Protein AF-A0A926T071-F1 (afdb_monomer_lite)

pLDDT: mean 73.94, std 21.73, range [30.62, 96.06]

Foldseek 3Di:
DQDPVNVVVVVVVVVQVVLLVVLCVVCVVVQWHWDWDDDQQEIEIETEHQDFDDPVVSVVVSLVVVLVVVDVSHFKYKYFYYYPPDPHGPDIDMDTNPRPPPPPPPPPPPPPPDDDDDDDDDDDDDDDDDDDDDD

Sequence (135 aa):
MLTQENILEITKFAAIKAIALLINRSFEPLGIIAKTNLQGSCLHLLLESSQVPNQQATVNFIRKRMLQLEIGFIQSVKIYARQPGKDIAVWTQEFDIIIPISNNLLLSPCNILNKGEAEASCKLLPTNSTFNEVE

Secondary structure (DSSP, 8-state):
---HHHHHHHHHHHHHHHHHHHHHHHHGGGT-EEEEEEETTEEEEEEE-SSPPPHHHHHHHHHHHHHHHT-TT--EEEEEEE-TT-SS-SEEEEEE------S--------------------------------

Radius of gyration: 24.34 Å; chains: 1; bounding box: 52×52×62 Å

Structure (mmCIF, N/CA/C/O backbone):
data_AF-A0A926T071-F1
#
_entry.id   AF-A0A926T071-F1
#
loop_
_atom_site.group_PDB
_atom_site.id
_atom_site.type_symbol
_atom_site.label_atom_id
_atom_site.label_alt_id
_atom_site.label_comp_id
_atom_site.label_asym_id
_atom_site.label_entity_id
_atom_site.label_seq_id
_atom_site.pdbx_PDB_ins_code
_atom_site.Cartn_x
_atom_site.Cartn_y
_atom_site.Cartn_z
_atom_site.occupancy
_atom_site.B_iso_or_equiv
_atom_site.auth_seq_id
_atom_site.auth_comp_id
_atom_site.auth_asym_id
_atom_site.auth_atom_id
_atom_site.pdbx_PDB_model_num
ATOM 1 N N . MET A 1 1 ? 32.712 -2.743 -6.062 1.00 47.22 1 MET A N 1
ATOM 2 C CA . MET A 1 1 ? 32.162 -2.270 -7.350 1.00 47.22 1 MET A CA 1
ATOM 3 C C . MET A 1 1 ? 30.660 -2.523 -7.303 1.00 47.22 1 MET A C 1
ATOM 5 O O . MET A 1 1 ? 30.281 -3.650 -7.014 1.00 47.22 1 MET A O 1
ATOM 9 N N . LEU A 1 2 ? 29.816 -1.494 -7.434 1.00 55.69 2 LEU A N 1
ATOM 10 C CA . LEU A 1 2 ? 28.356 -1.667 -7.436 1.00 55.69 2 LEU A CA 1
ATOM 11 C C . LEU A 1 2 ? 27.950 -2.257 -8.793 1.00 55.69 2 LEU A C 1
ATOM 13 O O . LEU A 1 2 ? 28.248 -1.665 -9.826 1.00 55.69 2 LEU A O 1
ATOM 17 N N . THR A 1 3 ? 27.339 -3.438 -8.795 1.00 69.75 3 THR A N 1
ATOM 18 C CA . THR A 1 3 ? 26.819 -4.076 -10.010 1.00 69.75 3 THR A CA 1
ATOM 19 C C . THR A 1 3 ? 25.503 -3.418 -10.431 1.00 69.75 3 THR A C 1
ATOM 21 O O . THR A 1 3 ? 24.807 -2.817 -9.612 1.00 69.75 3 THR A O 1
ATOM 24 N N . GLN A 1 4 ? 25.135 -3.532 -11.707 1.00 65.69 4 GLN A N 1
ATOM 25 C CA . GLN A 1 4 ? 23.900 -2.942 -12.235 1.00 65.69 4 GLN A CA 1
ATOM 26 C C . GLN A 1 4 ? 22.631 -3.489 -11.557 1.00 65.69 4 GLN A C 1
ATOM 28 O O . GLN A 1 4 ? 21.674 -2.746 -11.352 1.00 65.69 4 GLN A O 1
ATOM 33 N N . GLU A 1 5 ? 22.650 -4.752 -11.128 1.00 65.38 5 GLU A N 1
ATOM 34 C CA . GLU A 1 5 ? 21.577 -5.353 -10.326 1.00 65.38 5 GLU A CA 1
ATOM 35 C C . GLU A 1 5 ? 21.419 -4.662 -8.967 1.00 65.38 5 GLU A C 1
ATOM 37 O O . GLU A 1 5 ? 20.301 -4.383 -8.539 1.00 65.38 5 GLU A O 1
ATOM 42 N N . ASN A 1 6 ? 22.531 -4.296 -8.322 1.00 70.31 6 ASN A N 1
ATOM 43 C CA . ASN A 1 6 ? 22.498 -3.578 -7.051 1.00 70.31 6 ASN A CA 1
ATOM 44 C C . ASN A 1 6 ? 21.898 -2.171 -7.225 1.00 70.31 6 ASN A C 1
ATOM 46 O O . ASN A 1 6 ? 21.097 -1.723 -6.410 1.00 70.31 6 ASN A O 1
ATOM 50 N N . ILE A 1 7 ? 22.216 -1.493 -8.333 1.00 70.81 7 ILE A N 1
ATOM 51 C CA . ILE A 1 7 ? 21.636 -0.182 -8.663 1.00 70.81 7 ILE A CA 1
ATOM 52 C C . ILE A 1 7 ? 20.120 -0.296 -8.880 1.00 70.81 7 ILE A C 1
ATOM 54 O O . ILE A 1 7 ? 19.368 0.510 -8.335 1.00 70.81 7 ILE A O 1
ATOM 58 N N . LEU A 1 8 ? 19.659 -1.310 -9.620 1.00 71.75 8 LEU A N 1
ATOM 59 C CA . LEU A 1 8 ? 18.236 -1.518 -9.894 1.00 71.75 8 LEU A CA 1
ATOM 60 C C . LEU A 1 8 ? 17.424 -1.746 -8.610 1.00 71.75 8 LEU A C 1
ATOM 62 O O . LEU A 1 8 ? 16.361 -1.146 -8.434 1.00 71.75 8 LEU A O 1
ATOM 66 N N . GLU A 1 9 ? 17.926 -2.583 -7.705 1.00 72.06 9 GLU A N 1
ATOM 67 C CA . GLU A 1 9 ? 17.272 -2.857 -6.422 1.00 72.06 9 GLU A CA 1
ATOM 68 C C . GLU A 1 9 ? 17.220 -1.606 -5.527 1.00 72.06 9 GLU A C 1
ATOM 70 O O . GLU A 1 9 ? 16.180 -1.306 -4.932 1.00 72.06 9 GLU A O 1
ATOM 75 N N . ILE A 1 10 ? 18.286 -0.796 -5.515 1.00 74.38 10 ILE A N 1
ATOM 76 C CA . ILE A 1 10 ? 18.306 0.499 -4.816 1.00 74.38 10 ILE A CA 1
ATOM 77 C C . ILE A 1 10 ? 17.250 1.454 -5.396 1.00 74.38 10 ILE A C 1
ATOM 79 O O . ILE A 1 10 ? 16.526 2.104 -4.635 1.00 74.38 10 ILE A O 1
ATOM 83 N N . THR A 1 11 ? 17.109 1.527 -6.724 1.00 77.06 11 THR A N 1
ATOM 84 C CA . THR A 1 11 ? 16.119 2.393 -7.384 1.00 77.06 11 THR A CA 1
ATOM 85 C C . THR A 1 11 ? 14.684 1.964 -7.078 1.00 77.06 11 THR A C 1
ATOM 87 O O . THR A 1 11 ? 13.859 2.816 -6.736 1.00 77.06 11 THR A O 1
ATOM 90 N N . LYS A 1 12 ? 14.375 0.660 -7.130 1.00 81.25 12 LYS A N 1
ATOM 91 C CA . LYS A 1 12 ? 13.045 0.144 -6.757 1.00 81.25 12 LYS A CA 1
ATOM 92 C C . LYS A 1 12 ? 12.705 0.499 -5.313 1.00 81.25 12 LYS A C 1
ATOM 94 O O . LYS A 1 12 ? 11.621 1.006 -5.036 1.00 81.25 12 LYS A O 1
ATOM 99 N N . PHE A 1 13 ? 13.645 0.297 -4.394 1.00 79.12 13 PHE A N 1
ATOM 100 C CA . PHE A 1 13 ? 13.451 0.618 -2.984 1.00 79.12 13 PHE A CA 1
ATOM 101 C C . PHE A 1 13 ? 13.239 2.117 -2.736 1.00 79.12 13 PHE A C 1
ATOM 103 O O . PHE A 1 13 ? 12.349 2.504 -1.974 1.00 79.12 13 PHE A O 1
ATOM 110 N N . ALA A 1 14 ? 14.014 2.970 -3.411 1.00 81.44 14 ALA A N 1
ATOM 111 C CA . ALA A 1 14 ? 13.838 4.417 -3.355 1.00 81.44 14 ALA A CA 1
ATOM 112 C C . ALA A 1 14 ? 12.448 4.840 -3.861 1.00 81.44 14 ALA A C 1
ATOM 114 O O . ALA A 1 14 ? 11.772 5.635 -3.205 1.00 81.44 14 ALA A O 1
ATOM 115 N N . ALA A 1 15 ? 11.983 4.253 -4.966 1.00 83.69 15 ALA A N 1
ATOM 116 C CA . ALA A 1 15 ? 10.646 4.496 -5.497 1.00 83.69 15 ALA A CA 1
ATOM 117 C C . ALA A 1 15 ? 9.544 4.046 -4.519 1.00 83.69 15 ALA A C 1
ATOM 119 O O . ALA A 1 15 ? 8.634 4.821 -4.235 1.00 83.69 15 ALA A O 1
ATOM 120 N N . ILE A 1 16 ? 9.647 2.854 -3.916 1.00 85.62 16 ILE A N 1
ATOM 121 C CA . ILE A 1 16 ? 8.675 2.366 -2.915 1.00 85.62 16 ILE A CA 1
ATOM 122 C C . ILE A 1 16 ? 8.585 3.320 -1.716 1.00 85.62 16 ILE A C 1
ATOM 124 O O . ILE A 1 16 ? 7.484 3.633 -1.254 1.00 85.62 16 ILE A O 1
ATOM 128 N N . LYS A 1 17 ? 9.729 3.816 -1.226 1.00 86.12 17 LYS A N 1
ATOM 129 C CA . LYS A 1 17 ? 9.773 4.818 -0.151 1.00 86.12 17 LYS A CA 1
ATOM 130 C C . LYS A 1 17 ? 9.097 6.125 -0.557 1.00 86.12 17 LYS A C 1
ATOM 132 O O . LYS A 1 17 ? 8.331 6.676 0.230 1.00 86.12 17 LYS A O 1
ATOM 137 N N . ALA A 1 18 ? 9.344 6.605 -1.773 1.00 87.31 18 ALA A N 1
ATOM 138 C CA . ALA A 1 18 ? 8.716 7.820 -2.284 1.00 87.31 18 ALA A CA 1
ATOM 139 C C . ALA A 1 18 ? 7.187 7.676 -2.384 1.00 87.31 18 ALA A C 1
ATOM 141 O O . ALA A 1 18 ? 6.460 8.567 -1.943 1.00 87.31 18 ALA A O 1
ATOM 142 N N . ILE A 1 19 ? 6.690 6.532 -2.872 1.00 86.75 19 ILE A N 1
ATOM 143 C CA . ILE A 1 19 ? 5.253 6.216 -2.896 1.00 86.75 19 ILE A CA 1
ATOM 144 C C . ILE A 1 19 ? 4.681 6.240 -1.476 1.00 86.75 19 ILE A C 1
ATOM 146 O O . ILE A 1 19 ? 3.653 6.872 -1.240 1.00 86.75 19 ILE A O 1
ATOM 150 N N . ALA A 1 20 ? 5.357 5.596 -0.519 1.00 86.81 20 ALA A N 1
ATOM 151 C CA . ALA A 1 20 ? 4.929 5.566 0.879 1.00 86.81 20 ALA A CA 1
ATOM 152 C C . ALA A 1 20 ? 4.778 6.978 1.452 1.0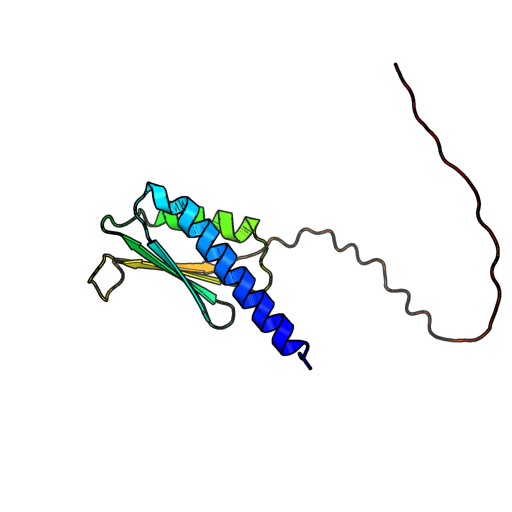0 86.81 20 ALA A C 1
ATOM 154 O O . ALA A 1 20 ? 3.773 7.287 2.088 1.00 86.81 20 ALA A O 1
ATOM 155 N N . LEU A 1 21 ? 5.763 7.843 1.208 1.00 87.88 21 LEU A N 1
ATOM 156 C CA . LEU A 1 21 ? 5.751 9.232 1.659 1.00 87.88 21 LEU A CA 1
ATOM 157 C C . LEU A 1 21 ? 4.611 10.026 1.014 1.00 87.88 21 LEU A C 1
ATOM 159 O O . LEU A 1 21 ? 3.906 10.757 1.707 1.00 87.88 21 LEU A O 1
ATOM 163 N N . LEU A 1 22 ? 4.390 9.860 -0.292 1.00 88.38 22 LEU A N 1
ATOM 164 C CA . LEU A 1 22 ? 3.322 10.550 -1.018 1.00 88.38 22 LEU A CA 1
ATOM 165 C C . LEU A 1 22 ? 1.928 10.136 -0.526 1.00 88.38 22 LEU A C 1
ATOM 167 O O . LEU A 1 22 ? 1.040 10.979 -0.351 1.00 88.38 22 LEU A O 1
ATOM 171 N N . ILE A 1 23 ? 1.745 8.834 -0.308 1.00 87.56 23 ILE A N 1
ATOM 172 C CA . ILE A 1 23 ? 0.510 8.262 0.219 1.00 87.56 23 ILE A CA 1
ATOM 173 C C . ILE A 1 23 ? 0.281 8.768 1.645 1.00 87.56 23 ILE A C 1
ATOM 175 O O . ILE A 1 23 ? -0.775 9.337 1.911 1.00 87.56 23 ILE A O 1
ATOM 179 N N . ASN A 1 24 ? 1.279 8.656 2.528 1.00 89.25 24 ASN A N 1
ATOM 180 C CA . ASN A 1 24 ? 1.188 9.150 3.903 1.00 89.25 24 ASN A CA 1
ATOM 181 C C . ASN A 1 24 ? 0.858 10.639 3.953 1.00 89.25 24 ASN A C 1
ATOM 183 O O . ASN A 1 24 ? -0.064 11.020 4.656 1.00 89.25 24 ASN A O 1
ATOM 187 N N . ARG A 1 25 ? 1.506 11.481 3.142 1.00 89.06 25 ARG A N 1
ATOM 188 C CA . ARG A 1 25 ? 1.201 12.920 3.083 1.00 89.06 25 ARG A CA 1
ATOM 189 C C . ARG A 1 25 ? -0.259 13.213 2.727 1.00 89.06 25 ARG A C 1
ATOM 191 O O . ARG A 1 25 ? -0.803 14.227 3.144 1.00 89.06 25 ARG A O 1
ATOM 198 N N . SER A 1 26 ? -0.891 12.344 1.944 1.00 85.88 26 SER A N 1
ATOM 199 C CA . SER A 1 26 ? -2.297 12.502 1.559 1.00 85.88 26 SER A CA 1
ATOM 200 C C . SER A 1 26 ? -3.272 12.017 2.638 1.00 85.88 26 SER A C 1
ATOM 202 O O . SER A 1 26 ? -4.434 12.408 2.636 1.00 85.88 26 SER A O 1
ATOM 204 N N . PHE A 1 27 ? -2.797 11.159 3.537 1.00 87.19 27 PHE A N 1
ATOM 205 C CA . PHE A 1 27 ? -3.573 10.475 4.569 1.00 87.19 27 PHE A CA 1
ATOM 206 C C . PHE A 1 27 ? -3.302 10.992 5.992 1.00 87.19 27 PHE A C 1
ATOM 208 O O . PHE A 1 27 ? -4.086 10.721 6.899 1.00 87.19 27 PHE A O 1
ATOM 215 N N . GLU A 1 28 ? -2.255 11.795 6.168 1.00 87.62 28 GLU A N 1
ATOM 216 C CA . GLU A 1 28 ? -1.893 12.504 7.397 1.00 87.62 28 GLU A CA 1
ATOM 217 C C . GLU A 1 28 ? -3.052 13.329 7.989 1.00 87.62 28 GLU A C 1
ATOM 219 O O . GLU A 1 28 ? -3.385 13.082 9.149 1.00 87.62 28 GLU A O 1
ATOM 224 N N . PRO A 1 29 ? -3.796 14.161 7.221 1.00 86.19 29 PRO A N 1
ATOM 225 C CA . PRO A 1 29 ? -4.936 14.901 7.778 1.00 86.19 29 PRO A CA 1
ATOM 226 C C . PRO A 1 29 ? -6.101 14.001 8.218 1.00 86.19 29 PRO A C 1
ATOM 228 O O . PRO A 1 29 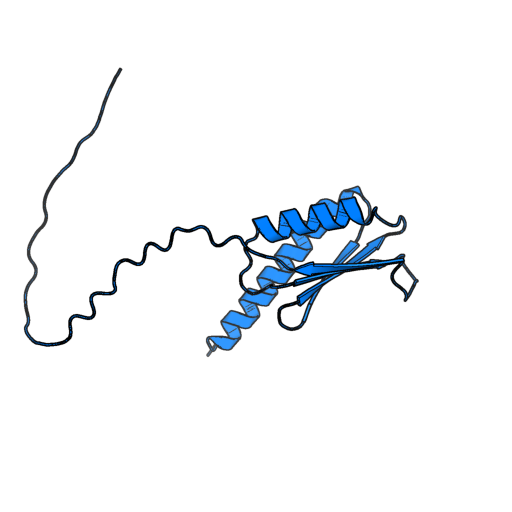? -7.003 14.454 8.917 1.00 86.19 29 PRO A O 1
ATOM 231 N N . LEU A 1 30 ? -6.107 12.733 7.798 1.00 84.19 30 LEU A N 1
ATOM 232 C CA . LEU A 1 30 ? -7.122 11.742 8.152 1.00 84.19 30 LEU A CA 1
ATOM 233 C C . LEU A 1 30 ? -6.670 10.834 9.308 1.00 84.19 30 LEU A C 1
ATOM 235 O O . LEU A 1 30 ? -7.412 9.932 9.691 1.00 84.19 30 LEU A O 1
ATOM 239 N N . GLY A 1 31 ? -5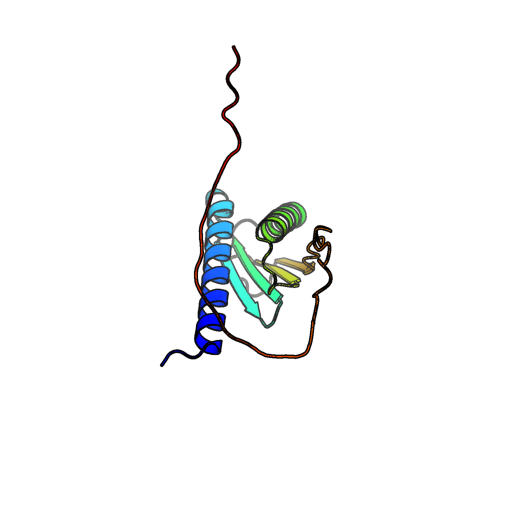.462 11.030 9.851 1.00 87.94 31 GLY A N 1
ATOM 240 C CA . GLY A 1 31 ? -4.913 10.177 10.907 1.00 87.94 31 GLY A CA 1
ATOM 241 C C . GLY A 1 31 ? -4.732 8.720 10.464 1.00 87.94 31 GLY A C 1
ATOM 242 O O . GLY A 1 31 ? -4.919 7.795 11.258 1.00 87.94 31 GLY A O 1
ATOM 243 N N . ILE A 1 32 ? -4.436 8.496 9.180 1.00 90.19 32 ILE A N 1
ATOM 244 C CA . ILE A 1 32 ? -4.190 7.165 8.616 1.00 90.19 32 ILE A CA 1
ATOM 245 C C . ILE A 1 32 ? -2.685 7.000 8.387 1.00 90.19 32 ILE A C 1
ATOM 247 O O . ILE A 1 32 ? -2.057 7.805 7.701 1.00 90.19 32 ILE A O 1
ATOM 251 N N . ILE A 1 33 ? -2.117 5.918 8.918 1.00 90.31 33 ILE A N 1
ATOM 252 C CA . ILE A 1 33 ? -0.722 5.525 8.709 1.00 90.31 33 ILE A CA 1
ATOM 253 C C . ILE A 1 33 ? -0.673 4.496 7.581 1.00 90.31 33 ILE A C 1
ATOM 255 O O . ILE A 1 33 ? -1.259 3.421 7.683 1.00 90.31 33 ILE A O 1
ATOM 259 N N . ALA A 1 34 ? 0.058 4.798 6.514 1.00 90.94 34 ALA A N 1
ATOM 260 C CA . ALA A 1 34 ? 0.250 3.907 5.381 1.00 90.94 34 ALA A CA 1
ATOM 261 C C . ALA A 1 34 ? 1.647 3.269 5.401 1.00 90.94 34 ALA A C 1
ATOM 263 O O . ALA A 1 34 ? 2.671 3.955 5.440 1.00 90.94 34 ALA A O 1
ATOM 264 N N . LYS A 1 35 ? 1.700 1.939 5.320 1.00 90.88 35 LYS A N 1
ATOM 265 C CA . LYS A 1 35 ? 2.933 1.151 5.189 1.00 90.88 35 LYS A CA 1
ATOM 266 C C . LYS A 1 35 ? 2.928 0.451 3.834 1.00 90.88 35 LYS A C 1
ATOM 268 O O . LYS A 1 35 ? 1.942 -0.193 3.487 1.00 90.88 35 LYS A O 1
ATOM 273 N N . THR A 1 36 ? 4.013 0.573 3.075 1.00 90.75 36 THR A N 1
ATOM 274 C CA . THR A 1 36 ? 4.167 -0.070 1.762 1.00 90.75 36 THR A CA 1
ATOM 275 C C . THR A 1 36 ? 5.187 -1.199 1.817 1.00 90.75 36 THR A C 1
ATOM 277 O O . THR A 1 36 ? 6.187 -1.120 2.529 1.00 90.75 36 THR A O 1
ATOM 280 N N . ASN A 1 37 ? 4.951 -2.244 1.032 1.00 90.50 37 ASN A N 1
ATOM 281 C CA . ASN A 1 37 ? 5.912 -3.303 0.757 1.00 90.50 37 ASN A CA 1
ATOM 282 C C . ASN A 1 37 ? 5.744 -3.771 -0.693 1.00 90.50 37 ASN A C 1
ATOM 284 O O . ASN A 1 37 ? 4.622 -3.803 -1.185 1.00 90.50 37 ASN A O 1
ATOM 288 N N . LEU A 1 38 ? 6.824 -4.146 -1.375 1.00 88.31 38 LEU A N 1
ATOM 289 C CA . LEU A 1 38 ? 6.752 -4.712 -2.723 1.00 88.31 38 LEU A CA 1
ATOM 290 C C . LEU A 1 38 ? 7.088 -6.201 -2.658 1.00 88.31 38 LEU A C 1
ATOM 292 O O . LEU A 1 38 ? 8.152 -6.575 -2.171 1.00 88.31 38 LEU A O 1
ATOM 296 N N . GLN A 1 39 ? 6.185 -7.041 -3.155 1.00 89.56 39 GLN A N 1
ATOM 297 C CA . GLN A 1 39 ? 6.396 -8.481 -3.289 1.00 89.56 39 GLN A CA 1
ATOM 298 C C . GLN A 1 39 ? 6.287 -8.849 -4.769 1.00 89.56 39 GLN A C 1
ATOM 300 O O . GLN A 1 39 ? 5.204 -8.810 -5.351 1.00 89.56 39 GLN A O 1
ATOM 305 N N . GLY A 1 40 ? 7.424 -9.154 -5.401 1.00 87.19 40 GLY A N 1
ATOM 306 C CA . GLY A 1 40 ? 7.487 -9.327 -6.853 1.00 87.19 40 GLY A CA 1
ATOM 307 C C . GLY A 1 40 ? 7.092 -8.035 -7.575 1.00 87.19 40 GLY A C 1
ATOM 308 O O . GLY A 1 40 ? 7.770 -7.019 -7.437 1.00 87.19 40 GLY A O 1
ATOM 309 N N . SER A 1 41 ? 5.984 -8.073 -8.316 1.00 87.12 41 SER A N 1
ATOM 310 C CA . SER A 1 41 ? 5.379 -6.923 -9.005 1.00 87.12 41 SER A CA 1
ATOM 311 C C . SER A 1 41 ? 4.110 -6.386 -8.318 1.00 87.12 41 SER A C 1
ATOM 313 O O . SER A 1 41 ? 3.456 -5.493 -8.860 1.00 87.12 41 SER A O 1
ATOM 315 N N . CYS A 1 42 ? 3.762 -6.898 -7.130 1.00 90.81 42 CYS A N 1
ATOM 316 C CA . CYS A 1 42 ? 2.591 -6.482 -6.358 1.00 90.81 42 CYS A CA 1
ATOM 317 C C . CYS A 1 42 ? 2.988 -5.520 -5.231 1.00 90.81 42 CYS A C 1
ATOM 319 O O . CYS A 1 42 ? 3.791 -5.860 -4.353 1.00 90.81 42 CYS A O 1
ATOM 321 N N . LEU A 1 43 ? 2.406 -4.318 -5.220 1.00 92.12 43 LEU A N 1
ATOM 322 C CA . LEU A 1 43 ? 2.564 -3.356 -4.130 1.00 92.12 43 LEU A CA 1
ATOM 323 C C . LEU A 1 43 ? 1.521 -3.617 -3.039 1.00 92.12 43 LEU A C 1
ATOM 325 O O . LEU A 1 43 ? 0.327 -3.394 -3.223 1.00 92.12 43 LEU A O 1
ATOM 329 N N . HIS A 1 44 ? 1.984 -4.027 -1.867 1.00 94.06 44 HIS A N 1
ATOM 330 C CA . HIS A 1 44 ? 1.174 -4.210 -0.672 1.00 94.06 44 HIS A CA 1
ATOM 331 C C . HIS A 1 44 ? 1.123 -2.902 0.116 1.00 94.06 44 HIS A C 1
ATOM 333 O O . HIS A 1 44 ? 2.159 -2.353 0.490 1.00 94.06 44 HIS A O 1
ATOM 339 N N . LEU A 1 45 ? -0.083 -2.419 0.399 1.00 92.75 45 LEU A N 1
ATOM 340 C CA . LEU A 1 45 ? -0.337 -1.194 1.140 1.00 92.75 45 LEU A CA 1
ATOM 341 C C . LEU A 1 45 ? -1.198 -1.492 2.367 1.00 92.75 45 LEU A C 1
ATOM 343 O O . LEU A 1 45 ? -2.379 -1.796 2.242 1.00 92.75 45 LEU A O 1
ATOM 347 N N . LEU A 1 46 ? -0.621 -1.375 3.557 1.00 93.06 46 LEU A N 1
ATOM 348 C CA . LEU A 1 46 ? -1.348 -1.463 4.817 1.00 93.06 46 LEU A CA 1
ATOM 349 C C . LEU A 1 46 ? -1.722 -0.058 5.287 1.00 93.06 46 LEU A C 1
ATOM 351 O O . LEU A 1 46 ? -0.845 0.758 5.555 1.00 93.06 46 LEU A O 1
ATOM 355 N N . LEU A 1 47 ? -3.018 0.200 5.406 1.00 92.62 47 LEU A N 1
ATOM 356 C CA . LEU A 1 47 ? -3.600 1.407 5.971 1.00 92.62 47 LEU A CA 1
ATOM 357 C C . LEU A 1 47 ? -4.047 1.106 7.397 1.00 92.62 47 LEU A C 1
ATOM 359 O O . LEU A 1 47 ? -4.986 0.343 7.615 1.00 92.62 47 LEU A O 1
ATOM 363 N N . GLU A 1 48 ? -3.365 1.701 8.362 1.00 92.06 48 GLU A N 1
ATOM 364 C CA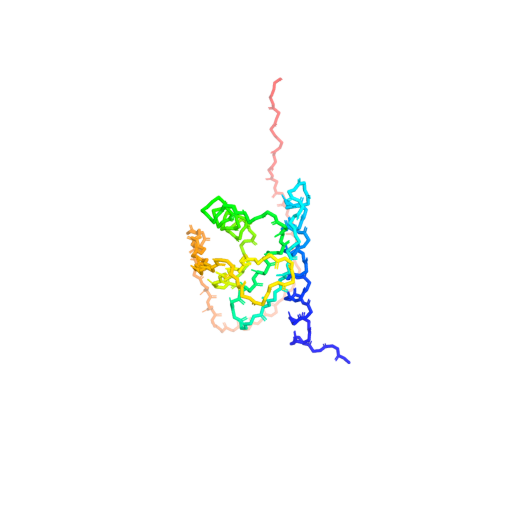 . GLU A 1 48 ? -3.659 1.564 9.780 1.00 92.06 48 GLU A CA 1
ATOM 365 C C . GLU A 1 48 ? -4.279 2.860 10.302 1.00 92.06 48 GLU A C 1
ATOM 367 O O . GLU A 1 48 ? -3.662 3.922 10.232 1.00 92.06 48 GLU A O 1
ATOM 372 N N . SER A 1 49 ? -5.516 2.792 10.792 1.00 91.12 49 SER A N 1
ATOM 373 C CA . SER A 1 49 ? -6.209 3.959 11.345 1.00 91.12 49 SER A CA 1
ATOM 374 C C . SER A 1 49 ? -7.288 3.568 12.341 1.00 91.12 49 SER A C 1
ATOM 376 O O . SER A 1 49 ? -7.931 2.527 12.202 1.00 91.12 49 SER A O 1
ATOM 378 N N . SER A 1 50 ? -7.499 4.416 13.347 1.00 88.31 50 SER A N 1
ATOM 379 C CA . SER A 1 50 ? -8.573 4.252 14.331 1.00 88.31 50 SER A CA 1
ATOM 380 C C . SER A 1 50 ? -9.948 4.255 13.659 1.00 88.31 50 SER A C 1
ATOM 382 O O . SER A 1 50 ? -10.803 3.425 13.980 1.00 88.31 50 SER A O 1
ATOM 384 N N . GLN A 1 51 ? -10.143 5.148 12.684 1.00 88.75 51 GLN A N 1
ATOM 385 C CA . GLN A 1 51 ? -11.349 5.199 11.869 1.00 88.75 51 GLN A CA 1
ATOM 386 C C . GLN A 1 51 ? -11.111 4.459 10.556 1.00 88.75 51 GLN A C 1
ATOM 388 O O . GLN A 1 51 ? -10.219 4.801 9.783 1.00 88.75 51 GLN A O 1
ATOM 393 N N . VAL A 1 52 ? -11.934 3.444 10.289 1.00 85.62 52 VAL A N 1
ATOM 394 C CA . VAL A 1 52 ? -11.821 2.662 9.056 1.00 85.62 52 VAL A CA 1
ATOM 395 C C . VAL A 1 52 ? -12.149 3.565 7.862 1.00 85.62 52 VAL A C 1
ATOM 397 O O . VAL A 1 52 ? -13.262 4.095 7.793 1.00 85.62 52 VAL A O 1
ATOM 400 N N . PRO A 1 53 ? -11.217 3.749 6.911 1.00 85.38 53 PRO A N 1
ATOM 401 C CA . PRO A 1 53 ? -11.471 4.582 5.750 1.00 85.38 53 PRO A CA 1
ATOM 402 C C . PRO A 1 53 ? -12.477 3.916 4.802 1.00 85.38 53 PRO A C 1
ATOM 404 O O . PRO A 1 53 ? -12.548 2.686 4.703 1.00 85.38 53 PRO A O 1
ATOM 407 N N . ASN A 1 54 ? -13.250 4.733 4.080 1.00 91.44 54 ASN A N 1
ATOM 408 C CA . ASN A 1 54 ? -14.195 4.241 3.080 1.00 91.44 54 ASN A CA 1
ATOM 409 C C . ASN A 1 54 ? -13.441 3.519 1.951 1.00 91.44 54 ASN A C 1
ATOM 411 O O . ASN A 1 54 ? -12.659 4.137 1.229 1.00 91.44 54 ASN A O 1
ATOM 415 N N . GLN A 1 55 ? -13.722 2.226 1.778 1.00 92.69 55 GLN A N 1
ATOM 416 C CA . GLN A 1 55 ? -13.025 1.365 0.821 1.00 92.69 55 GLN A CA 1
ATOM 417 C C . GLN A 1 55 ? -13.014 1.949 -0.594 1.00 92.69 55 GLN A C 1
ATOM 419 O O . GLN A 1 55 ? -11.955 2.072 -1.203 1.00 92.69 55 GLN A O 1
ATOM 424 N N . GLN A 1 56 ? -14.172 2.350 -1.118 1.00 92.69 56 GLN A N 1
ATOM 425 C CA . GLN A 1 56 ? -14.281 2.799 -2.504 1.00 92.69 56 GLN A CA 1
ATOM 426 C C . GLN A 1 56 ? -13.530 4.116 -2.742 1.00 92.69 56 GLN A C 1
ATOM 428 O O . GLN A 1 56 ? -12.789 4.235 -3.720 1.00 92.69 56 GLN A O 1
ATOM 433 N N . ALA A 1 57 ? -13.673 5.088 -1.837 1.00 90.81 57 ALA A N 1
ATOM 434 C CA . ALA A 1 57 ? -12.980 6.370 -1.930 1.00 90.81 57 ALA A CA 1
ATOM 435 C C . ALA A 1 57 ? -11.455 6.192 -1.860 1.00 90.81 57 ALA A C 1
ATOM 437 O O . ALA A 1 57 ? -10.724 6.736 -2.691 1.00 90.81 57 ALA A O 1
ATOM 438 N N . THR A 1 58 ? -10.979 5.374 -0.921 1.00 91.12 58 THR A N 1
ATOM 439 C CA . THR A 1 58 ? -9.556 5.089 -0.720 1.00 91.12 58 THR A CA 1
ATOM 440 C C . THR A 1 58 ? -8.944 4.341 -1.900 1.00 91.12 58 THR A C 1
ATOM 442 O O . THR A 1 58 ? -7.892 4.742 -2.399 1.00 91.12 58 THR A O 1
ATOM 445 N N . VAL A 1 59 ? -9.612 3.299 -2.397 1.00 92.75 59 VAL A N 1
ATOM 446 C CA . VAL A 1 59 ? -9.154 2.524 -3.560 1.00 92.75 59 VAL A CA 1
ATOM 447 C C . VAL A 1 59 ? -9.078 3.411 -4.800 1.00 92.75 59 VAL A C 1
ATOM 449 O O . VAL A 1 59 ? -8.065 3.402 -5.495 1.00 92.75 59 VAL A O 1
ATOM 452 N N . ASN A 1 60 ? -10.104 4.228 -5.056 1.00 91.75 60 ASN A N 1
ATOM 453 C CA . ASN A 1 60 ? -10.116 5.143 -6.197 1.00 91.75 60 ASN A CA 1
ATOM 454 C C . ASN A 1 60 ? -9.008 6.195 -6.105 1.00 91.75 60 ASN A C 1
ATOM 456 O O . ASN A 1 60 ? -8.375 6.513 -7.113 1.00 91.75 60 ASN A O 1
ATOM 460 N N . PHE A 1 61 ? -8.760 6.725 -4.908 1.00 90.19 61 PHE A N 1
ATOM 461 C CA . PHE A 1 61 ? -7.674 7.665 -4.671 1.00 90.19 61 PHE A CA 1
ATOM 462 C C . PHE A 1 61 ? -6.310 7.033 -4.975 1.00 90.19 61 PHE A C 1
ATOM 464 O O . PHE A 1 61 ? -5.547 7.577 -5.773 1.00 90.19 61 PHE A O 1
ATOM 471 N N . ILE A 1 62 ? -6.025 5.860 -4.403 1.00 90.44 62 ILE A N 1
ATOM 472 C CA . ILE A 1 62 ? -4.747 5.165 -4.599 1.00 90.44 62 ILE A CA 1
ATOM 473 C C . ILE A 1 62 ? -4.573 4.769 -6.063 1.00 90.44 62 ILE A C 1
ATOM 475 O O . ILE A 1 62 ? -3.519 5.032 -6.633 1.00 90.44 62 ILE A O 1
ATOM 479 N N . ARG A 1 63 ? -5.609 4.224 -6.711 1.00 90.00 63 ARG A N 1
ATOM 480 C CA . ARG A 1 63 ? -5.566 3.872 -8.136 1.00 90.00 63 ARG A CA 1
ATOM 481 C C . ARG A 1 63 ? -5.164 5.064 -9.001 1.00 90.00 63 ARG A C 1
ATOM 483 O O . ARG A 1 63 ? -4.264 4.936 -9.822 1.00 90.00 63 ARG A O 1
ATOM 490 N N . LYS A 1 64 ? -5.782 6.232 -8.793 1.00 88.19 64 LYS A N 1
ATOM 491 C CA . LYS A 1 64 ? -5.434 7.457 -9.533 1.00 88.19 64 LYS A CA 1
ATOM 492 C C . LYS A 1 64 ? -3.977 7.860 -9.318 1.00 88.19 64 LYS A C 1
ATOM 494 O O . LYS A 1 64 ? -3.295 8.172 -10.285 1.00 88.19 64 LYS A O 1
ATOM 499 N N . ARG A 1 65 ? -3.489 7.817 -8.074 1.00 86.50 65 ARG A N 1
ATOM 500 C CA . ARG A 1 65 ? -2.084 8.131 -7.765 1.00 86.50 65 ARG A CA 1
ATOM 501 C C . ARG A 1 65 ? -1.119 7.160 -8.440 1.00 86.50 65 ARG A C 1
ATOM 503 O O . ARG A 1 65 ? -0.111 7.593 -8.978 1.00 86.50 65 ARG A O 1
ATOM 510 N N . MET A 1 66 ? -1.440 5.870 -8.439 1.00 87.00 66 MET A N 1
ATOM 511 C CA . MET A 1 66 ? -0.599 4.845 -9.055 1.00 87.00 66 MET A CA 1
ATOM 512 C C . MET A 1 66 ? -0.542 4.981 -10.578 1.00 87.00 66 MET A C 1
ATOM 514 O O . MET A 1 66 ? 0.534 4.851 -11.149 1.00 87.00 66 MET A O 1
ATOM 518 N N . LEU A 1 67 ? -1.664 5.325 -11.219 1.00 84.56 67 LEU A N 1
ATOM 519 C CA . LEU A 1 67 ? -1.691 5.630 -12.652 1.00 84.56 67 LEU A CA 1
ATOM 520 C C . LEU A 1 67 ? -0.874 6.885 -12.993 1.00 84.56 67 LEU A C 1
ATOM 522 O O . LEU A 1 67 ? -0.191 6.892 -14.004 1.00 84.56 67 LEU A O 1
ATOM 526 N N . GLN A 1 68 ? -0.891 7.917 -12.143 1.00 82.38 68 GLN A N 1
ATOM 527 C CA . GLN A 1 68 ? -0.103 9.144 -12.346 1.00 82.38 68 GLN A CA 1
ATOM 528 C C . GLN A 1 68 ? 1.409 8.952 -12.186 1.00 82.38 68 GLN A C 1
ATOM 530 O O . GLN A 1 68 ? 2.181 9.740 -12.721 1.00 82.38 68 GLN A O 1
ATOM 535 N N . LEU A 1 69 ? 1.835 7.963 -11.398 1.00 79.62 69 LEU A N 1
ATOM 536 C CA . LEU A 1 69 ? 3.251 7.711 -11.135 1.00 79.62 69 LEU A CA 1
ATOM 537 C C . LEU A 1 69 ? 3.917 6.845 -12.218 1.00 79.62 69 LEU A C 1
ATOM 539 O O . LEU A 1 69 ? 5.140 6.750 -12.211 1.00 79.62 69 LEU A O 1
ATOM 543 N N . GLU A 1 70 ? 3.134 6.209 -13.102 1.00 74.94 70 GLU A N 1
ATOM 544 C CA . GLU A 1 70 ? 3.595 5.409 -14.256 1.00 74.94 70 GLU A CA 1
ATOM 545 C C . GLU A 1 70 ? 4.770 4.458 -13.940 1.00 74.94 70 GLU A C 1
ATOM 547 O O . GLU A 1 70 ? 5.742 4.325 -14.684 1.00 74.94 70 GLU A O 1
ATOM 552 N N . ILE A 1 71 ? 4.696 3.775 -12.795 1.00 77.69 71 ILE A N 1
ATOM 553 C CA . ILE A 1 71 ? 5.795 2.939 -12.304 1.00 77.69 71 ILE A CA 1
ATOM 554 C C . ILE A 1 71 ? 5.767 1.578 -12.999 1.00 77.69 71 ILE A C 1
ATOM 556 O O . ILE A 1 71 ? 5.061 0.667 -12.575 1.00 77.69 71 ILE A O 1
ATOM 560 N N . GLY A 1 72 ? 6.590 1.418 -14.037 1.00 78.31 72 GLY A N 1
ATOM 561 C CA . GLY A 1 72 ? 6.577 0.237 -14.911 1.00 78.31 72 GLY A CA 1
ATOM 562 C C . GLY A 1 72 ? 6.909 -1.117 -14.261 1.00 78.31 72 GLY A C 1
ATOM 563 O O . GLY A 1 72 ? 6.666 -2.150 -14.876 1.00 78.31 72 GLY A O 1
ATOM 564 N N . PHE A 1 73 ? 7.446 -1.152 -13.035 1.00 81.56 73 PHE A N 1
ATOM 565 C CA . PHE A 1 73 ? 7.722 -2.411 -12.321 1.00 81.56 73 PHE A CA 1
ATOM 566 C C . PHE A 1 73 ? 6.594 -2.857 -11.372 1.00 81.56 73 PHE A C 1
ATOM 568 O O . PHE A 1 73 ? 6.679 -3.950 -10.813 1.00 81.56 73 PHE A O 1
ATOM 575 N N . ILE A 1 74 ? 5.553 -2.038 -11.174 1.00 87.00 74 ILE A N 1
ATOM 576 C CA . ILE A 1 74 ? 4.394 -2.373 -10.334 1.00 87.00 74 ILE A CA 1
ATOM 577 C C . ILE A 1 74 ? 3.226 -2.722 -11.255 1.00 87.00 74 ILE A C 1
ATOM 579 O O . ILE A 1 74 ? 2.759 -1.879 -12.013 1.00 87.00 74 ILE A O 1
ATOM 583 N N . GLN A 1 75 ? 2.753 -3.964 -11.182 1.00 89.62 75 GLN A N 1
ATOM 584 C CA . GLN A 1 75 ? 1.666 -4.472 -12.0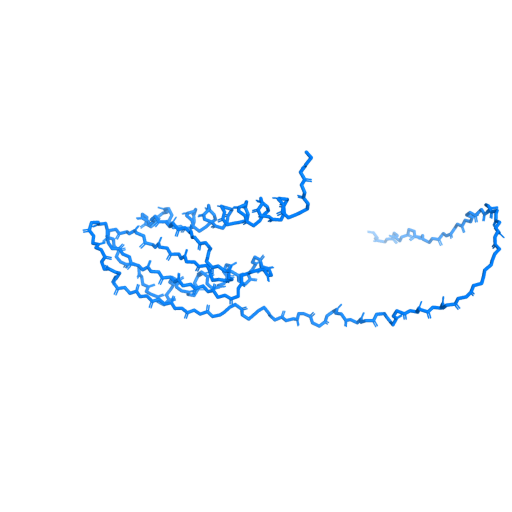26 1.00 89.62 75 GLN A CA 1
ATOM 585 C C . GLN A 1 75 ? 0.335 -4.513 -11.283 1.00 89.62 75 GLN A C 1
ATOM 587 O O . GLN A 1 75 ? -0.710 -4.288 -11.885 1.00 89.62 75 GLN A O 1
ATOM 592 N N . SER A 1 76 ? 0.365 -4.748 -9.972 1.00 91.50 76 SER A N 1
ATOM 593 C CA . SER A 1 76 ? -0.834 -4.818 -9.144 1.00 91.50 76 SER A CA 1
ATOM 594 C C . SER A 1 76 ? -0.627 -4.148 -7.792 1.00 91.50 76 SER A C 1
ATOM 596 O O . SER A 1 76 ? 0.498 -3.928 -7.330 1.00 91.50 76 SER A O 1
ATOM 598 N N . VAL A 1 77 ? -1.737 -3.767 -7.165 1.00 92.94 77 VAL A N 1
ATOM 599 C CA . VAL A 1 77 ? -1.758 -3.131 -5.849 1.00 92.94 77 VAL A CA 1
ATOM 600 C C . VAL A 1 77 ? -2.772 -3.833 -4.973 1.00 92.94 77 VAL A C 1
ATOM 602 O O . VAL A 1 77 ? -3.939 -3.977 -5.341 1.00 92.94 77 VAL A O 1
ATOM 605 N N . LYS A 1 78 ? -2.333 -4.198 -3.772 1.00 95.31 78 LYS A N 1
ATOM 606 C CA . LYS A 1 78 ? -3.153 -4.831 -2.750 1.00 95.31 78 LYS A CA 1
ATOM 607 C C . LYS A 1 78 ? -3.206 -3.968 -1.503 1.00 95.31 78 LYS A C 1
ATOM 609 O O . LYS A 1 78 ? -2.190 -3.720 -0.863 1.00 95.31 78 LYS A O 1
ATOM 614 N N . ILE A 1 79 ? -4.399 -3.501 -1.166 1.00 95.19 79 ILE A N 1
ATOM 615 C CA . ILE A 1 79 ? -4.658 -2.584 -0.061 1.00 95.19 79 ILE A CA 1
ATOM 616 C C . ILE A 1 79 ? -5.329 -3.351 1.069 1.00 95.19 79 ILE A C 1
ATOM 618 O O . ILE A 1 79 ? -6.325 -4.034 0.846 1.00 95.19 79 ILE A O 1
ATOM 622 N N . TYR A 1 80 ? -4.823 -3.170 2.280 1.00 94.69 80 TYR A N 1
ATOM 623 C CA . TYR A 1 80 ? -5.367 -3.712 3.516 1.00 94.69 80 TYR A CA 1
ATOM 624 C C . TYR A 1 80 ? -5.729 -2.544 4.425 1.00 94.69 80 TYR A C 1
ATOM 626 O O . TYR A 1 80 ? -4.864 -1.723 4.715 1.00 94.69 80 TYR A O 1
ATOM 634 N N . ALA A 1 81 ? -6.968 -2.462 4.900 1.00 93.50 81 ALA A N 1
ATOM 635 C CA . ALA A 1 81 ? -7.336 -1.496 5.931 1.00 93.50 81 ALA A CA 1
ATOM 636 C C . ALA A 1 81 ? -7.492 -2.193 7.273 1.00 93.50 81 ALA A C 1
ATOM 638 O O . ALA A 1 81 ? -8.236 -3.163 7.390 1.00 93.50 81 ALA A O 1
ATOM 639 N N . ARG A 1 82 ? -6.802 -1.695 8.293 1.00 93.31 82 ARG A N 1
ATOM 640 C CA . ARG A 1 82 ? -6.719 -2.316 9.611 1.00 93.31 82 ARG A CA 1
ATOM 641 C C . ARG A 1 82 ? -6.872 -1.267 10.699 1.00 93.31 82 ARG A C 1
ATOM 643 O O . ARG A 1 82 ? -6.388 -0.146 10.5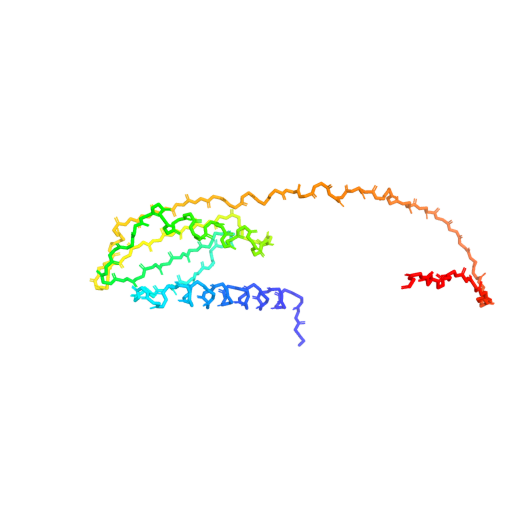68 1.00 93.31 82 ARG A O 1
ATOM 650 N N . GLN A 1 83 ? -7.514 -1.653 11.792 1.00 92.06 83 GLN A N 1
ATOM 651 C CA . GLN A 1 83 ? -7.494 -0.851 13.009 1.00 92.06 83 GLN A CA 1
ATOM 652 C C . GLN A 1 83 ? -6.254 -1.191 13.851 1.00 92.06 83 GLN A C 1
ATOM 654 O O . GLN A 1 83 ? -5.844 -2.356 13.877 1.00 92.06 83 GLN A O 1
ATOM 659 N N . PRO A 1 84 ? -5.659 -0.217 14.560 1.00 89.06 84 PRO A N 1
ATOM 660 C CA . PRO A 1 84 ? -4.549 -0.473 15.468 1.00 89.06 84 PRO A CA 1
ATOM 661 C C . PRO A 1 84 ? -4.885 -1.591 16.464 1.00 89.06 84 PRO A C 1
ATOM 663 O O . PRO A 1 84 ? -5.981 -1.632 17.022 1.00 89.06 84 PRO A O 1
ATOM 666 N N . GLY A 1 85 ? -3.946 -2.515 16.676 1.00 86.19 85 GLY A N 1
ATOM 667 C CA . GLY A 1 85 ? -4.119 -3.631 17.614 1.00 86.19 85 GLY A CA 1
ATOM 668 C C . GLY A 1 85 ? -5.029 -4.768 17.130 1.00 86.19 85 GLY A C 1
ATOM 669 O O . GLY A 1 85 ? -5.292 -5.692 17.895 1.00 86.19 85 GLY A O 1
ATOM 670 N N . LYS A 1 86 ? -5.513 -4.735 15.882 1.00 87.31 86 LYS A N 1
ATOM 671 C CA . LYS A 1 86 ? -6.186 -5.874 15.241 1.00 87.31 86 LYS A CA 1
ATOM 672 C C . LYS A 1 86 ? -5.229 -6.560 14.276 1.00 87.31 86 LYS A C 1
ATOM 674 O O . LYS A 1 86 ? -4.557 -5.882 13.510 1.00 87.31 86 LYS A O 1
ATOM 679 N N . ASP A 1 87 ? -5.210 -7.888 14.251 1.00 85.56 87 ASP A N 1
ATOM 680 C CA . ASP A 1 87 ? -4.420 -8.640 13.263 1.00 85.56 87 ASP A CA 1
ATOM 681 C C . ASP A 1 87 ? -5.142 -8.806 11.925 1.00 85.56 87 ASP A C 1
ATOM 683 O O . ASP A 1 87 ? -4.509 -8.942 10.880 1.00 85.56 87 ASP A O 1
ATOM 687 N N . ILE A 1 88 ? -6.472 -8.724 11.945 1.00 88.88 88 ILE A N 1
ATOM 688 C CA . ILE A 1 88 ? -7.323 -8.919 10.774 1.00 88.88 88 ILE A CA 1
ATOM 689 C C . ILE A 1 88 ? -7.640 -7.561 10.143 1.00 88.88 88 ILE A C 1
ATOM 691 O O . ILE A 1 88 ? -8.042 -6.617 10.828 1.00 88.88 88 ILE A O 1
ATOM 695 N N . ALA A 1 89 ? -7.473 -7.471 8.824 1.00 91.38 89 ALA A N 1
ATOM 696 C CA . ALA A 1 89 ? -7.908 -6.314 8.055 1.00 91.38 89 ALA A CA 1
ATOM 697 C C . ALA A 1 89 ? -9.443 -6.250 8.015 1.00 91.38 89 ALA A C 1
ATOM 699 O O . ALA A 1 89 ? -10.110 -7.249 7.760 1.00 91.38 89 ALA A O 1
ATOM 700 N N . VAL A 1 90 ? -9.998 -5.059 8.225 1.00 93.62 90 VAL A N 1
ATOM 701 C CA . VAL A 1 90 ? -11.436 -4.789 8.107 1.00 93.62 90 VAL A CA 1
ATOM 702 C C . VAL A 1 90 ? -11.900 -4.990 6.668 1.00 93.62 90 VAL A C 1
ATOM 704 O O . VAL A 1 90 ? -12.981 -5.518 6.430 1.00 93.62 90 VAL A O 1
ATOM 707 N N . TRP A 1 91 ? -11.068 -4.596 5.705 1.00 95.44 91 TRP A N 1
ATOM 708 C CA . TRP A 1 91 ? -11.286 -4.889 4.297 1.00 95.44 91 TRP A CA 1
ATOM 709 C C . TRP A 1 91 ? -9.957 -5.013 3.558 1.00 95.44 91 TRP A C 1
ATOM 711 O O . TRP A 1 91 ? -8.932 -4.462 3.970 1.00 95.44 91 TRP A O 1
ATOM 721 N N . THR A 1 92 ? -9.990 -5.755 2.454 1.00 94.81 92 THR A N 1
ATOM 722 C CA . THR A 1 92 ? -8.871 -5.903 1.523 1.00 94.81 92 THR A CA 1
ATOM 723 C C . THR A 1 92 ? -9.374 -5.658 0.109 1.00 94.81 92 THR A C 1
ATOM 725 O O . THR A 1 92 ? -10.458 -6.117 -0.245 1.00 94.81 92 THR A O 1
ATOM 728 N N . GLN A 1 93 ? -8.596 -4.946 -0.699 1.00 96.06 93 GLN A N 1
ATOM 729 C CA . GLN A 1 93 ? -8.884 -4.748 -2.115 1.00 96.06 93 GLN A CA 1
ATOM 730 C C . GLN A 1 93 ? -7.622 -4.943 -2.941 1.00 96.06 93 GLN A C 1
ATOM 732 O O . GLN A 1 93 ? -6.578 -4.387 -2.619 1.00 96.06 93 GLN A O 1
ATOM 737 N N . GLU A 1 94 ? -7.752 -5.663 -4.046 1.00 94.75 94 GLU A N 1
ATOM 738 C CA . GLU A 1 94 ? -6.697 -5.844 -5.037 1.00 94.75 94 GLU A CA 1
ATOM 739 C C . GLU A 1 94 ? -7.161 -5.303 -6.391 1.00 94.75 94 GLU A C 1
ATOM 741 O O . GLU A 1 94 ? -8.354 -5.369 -6.710 1.00 94.75 94 GLU A O 1
ATOM 746 N N . PHE A 1 95 ? -6.250 -4.692 -7.143 1.00 92.25 95 PHE A N 1
ATOM 747 C CA . PHE A 1 95 ? -6.490 -4.270 -8.520 1.00 92.25 95 PHE A CA 1
ATOM 748 C C . PHE A 1 95 ? -5.182 -4.168 -9.305 1.00 92.25 95 PHE A C 1
ATOM 750 O O . PHE A 1 95 ? -4.129 -3.868 -8.740 1.00 92.25 95 PHE A O 1
ATOM 757 N N . ASP A 1 96 ? -5.287 -4.327 -10.620 1.00 90.81 96 ASP A N 1
ATOM 758 C CA . ASP A 1 96 ? -4.162 -4.189 -11.538 1.00 90.81 96 ASP A CA 1
ATOM 759 C C . ASP A 1 96 ? -3.983 -2.742 -12.008 1.00 90.81 96 ASP A C 1
ATOM 761 O O . ASP A 1 96 ? -4.945 -1.978 -12.163 1.00 90.81 96 ASP A O 1
ATOM 765 N N . ILE A 1 97 ? -2.731 -2.361 -12.246 1.00 86.62 97 ILE A N 1
ATOM 766 C CA . ILE A 1 97 ? -2.356 -1.097 -12.870 1.00 86.62 97 ILE A CA 1
ATOM 767 C C . ILE A 1 97 ? -2.211 -1.360 -14.366 1.00 86.62 97 ILE A C 1
ATOM 769 O O . ILE A 1 97 ? -1.145 -1.714 -14.863 1.00 86.62 97 ILE A O 1
ATOM 773 N N . ILE A 1 98 ? -3.302 -1.173 -15.101 1.00 78.25 98 ILE A N 1
ATOM 774 C CA . ILE A 1 98 ? -3.249 -1.157 -16.562 1.00 78.25 98 ILE A CA 1
ATOM 775 C C . ILE A 1 98 ? -2.783 0.241 -16.959 1.00 78.25 98 ILE A C 1
ATOM 777 O O . ILE A 1 98 ? -3.584 1.176 -16.999 1.00 78.25 98 ILE A O 1
ATOM 781 N N . ILE A 1 99 ? -1.480 0.403 -17.191 1.00 68.25 99 ILE A N 1
ATOM 782 C CA . ILE A 1 99 ? -0.951 1.639 -17.768 1.00 68.25 99 ILE A CA 1
ATOM 783 C C . ILE A 1 99 ? -1.450 1.677 -19.218 1.00 68.25 99 ILE A C 1
ATOM 785 O O . ILE A 1 99 ? -1.115 0.768 -19.986 1.00 68.25 99 ILE A O 1
ATOM 789 N N . PRO A 1 100 ? -2.277 2.661 -19.616 1.00 59.53 100 PRO A N 1
ATOM 790 C CA . PRO A 1 100 ? -2.619 2.816 -21.016 1.00 59.53 100 PRO A CA 1
ATOM 791 C C . PRO A 1 100 ? -1.316 3.105 -21.755 1.00 59.53 100 PRO A C 1
ATOM 793 O O . PRO A 1 100 ? -0.652 4.106 -21.492 1.00 59.53 100 PRO A O 1
ATOM 796 N N . ILE A 1 101 ? -0.919 2.200 -22.646 1.00 55.31 101 ILE A N 1
ATOM 797 C CA . ILE A 1 101 ? 0.214 2.437 -23.533 1.00 55.31 101 ILE A CA 1
ATOM 798 C C . ILE A 1 101 ? -0.179 3.654 -24.369 1.00 55.31 101 ILE A C 1
ATOM 800 O O . ILE A 1 101 ? -1.042 3.563 -25.242 1.00 55.31 101 ILE A O 1
ATOM 804 N N . SER A 1 102 ? 0.385 4.819 -24.057 1.00 52.81 102 SER A N 1
ATOM 805 C CA . SER A 1 102 ? 0.269 5.976 -24.933 1.00 52.81 102 SER A CA 1
ATOM 806 C C . SER A 1 102 ? 0.887 5.554 -26.263 1.00 52.81 102 SER A C 1
ATOM 808 O O . SER A 1 102 ? 2.090 5.298 -26.320 1.00 52.81 102 SER A O 1
ATOM 810 N N . ASN A 1 103 ? 0.070 5.413 -27.310 1.00 43.97 103 ASN A N 1
ATOM 811 C CA . ASN A 1 103 ? 0.513 5.133 -28.677 1.00 43.97 103 ASN A CA 1
ATOM 812 C C . ASN A 1 103 ? 1.387 6.295 -29.181 1.00 43.97 103 ASN A C 1
ATOM 814 O O . ASN A 1 103 ? 0.928 7.140 -29.934 1.00 43.97 103 ASN A O 1
ATOM 818 N N . ASN A 1 104 ? 2.638 6.351 -28.735 1.00 51.59 104 ASN A N 1
ATOM 819 C CA . ASN A 1 104 ? 3.691 7.219 -29.252 1.00 51.59 104 ASN A CA 1
ATOM 820 C C . ASN A 1 104 ? 5.019 6.456 -29.410 1.00 51.59 104 ASN A C 1
ATOM 822 O O . ASN A 1 104 ? 6.071 7.068 -29.557 1.00 51.59 104 ASN A O 1
ATOM 826 N N . LEU A 1 105 ? 4.982 5.118 -29.475 1.00 46.16 105 LEU A N 1
ATOM 827 C CA . LEU A 1 105 ? 5.972 4.373 -30.253 1.00 46.16 105 LEU A CA 1
ATOM 828 C C . LEU A 1 105 ? 5.467 4.256 -31.695 1.00 46.16 105 LEU A C 1
ATOM 830 O O . LEU A 1 105 ? 5.075 3.187 -32.158 1.00 46.16 105 LEU A O 1
ATOM 834 N N . LEU A 1 106 ? 5.527 5.367 -32.434 1.00 41.62 106 LEU A N 1
ATOM 835 C CA . LEU A 1 106 ? 5.908 5.231 -33.833 1.00 41.62 106 LEU A CA 1
ATOM 836 C C . LEU A 1 106 ? 7.360 4.768 -33.802 1.00 41.62 106 LEU A C 1
ATOM 838 O O . LEU A 1 106 ? 8.282 5.548 -33.580 1.00 41.62 106 LEU A O 1
ATOM 842 N N . LEU A 1 107 ? 7.532 3.456 -33.935 1.00 40.00 107 LEU A N 1
ATOM 843 C CA . LEU A 1 107 ? 8.790 2.851 -34.324 1.00 40.00 107 LEU A CA 1
ATOM 844 C C . LEU A 1 107 ? 9.288 3.613 -35.556 1.00 40.00 107 LEU A C 1
ATOM 846 O O . LEU A 1 107 ? 8.781 3.410 -36.659 1.00 40.00 107 LEU A O 1
ATOM 850 N N . SER A 1 108 ? 10.291 4.473 -35.387 1.00 46.69 108 SER A N 1
ATOM 851 C CA . SER A 1 108 ? 11.248 4.680 -36.468 1.00 46.69 108 SER A CA 1
ATOM 852 C C . SER A 1 108 ? 11.762 3.282 -36.813 1.00 46.69 108 SER A C 1
ATOM 854 O O . SER A 1 108 ? 12.261 2.608 -35.904 1.00 46.69 108 SER A O 1
ATOM 856 N N . PRO A 1 109 ? 11.612 2.782 -38.052 1.00 42.41 109 PRO A N 1
ATOM 857 C CA . PRO A 1 109 ? 12.178 1.494 -38.404 1.00 42.41 109 PRO A CA 1
ATOM 858 C C . PRO A 1 109 ? 13.674 1.570 -38.119 1.00 42.41 109 PRO A C 1
ATOM 860 O O . PRO A 1 109 ? 14.368 2.434 -38.659 1.00 42.41 109 PRO A O 1
ATOM 863 N N . CYS A 1 110 ? 14.167 0.713 -37.226 1.00 30.62 110 CYS A N 1
ATOM 864 C CA . CYS A 1 110 ? 15.594 0.541 -37.029 1.00 30.62 110 CYS A CA 1
ATOM 865 C C . CYS A 1 110 ? 16.205 0.182 -38.384 1.00 30.62 110 CYS A C 1
ATOM 867 O O . CYS A 1 110 ? 16.040 -0.938 -38.867 1.00 30.62 110 CYS A O 1
ATOM 869 N N . ASN A 1 111 ? 16.903 1.134 -39.001 1.00 41.16 111 ASN A N 1
ATOM 870 C CA . ASN A 1 111 ? 17.720 0.868 -40.167 1.00 41.16 111 ASN A CA 1
ATOM 871 C C . ASN A 1 111 ? 18.969 0.130 -39.670 1.00 41.16 111 ASN A C 1
ATOM 873 O O . ASN A 1 111 ? 19.993 0.734 -39.360 1.00 41.16 111 ASN A O 1
ATOM 877 N N . ILE A 1 112 ? 18.859 -1.191 -39.524 1.00 44.00 112 ILE A N 1
ATOM 878 C CA . ILE A 1 112 ? 20.022 -2.071 -39.445 1.00 44.00 112 ILE A CA 1
ATOM 879 C C . ILE A 1 112 ? 20.601 -2.113 -40.861 1.00 44.00 112 ILE A C 1
ATOM 881 O O . ILE A 1 112 ? 20.284 -3.005 -41.647 1.00 44.00 112 ILE A O 1
ATOM 885 N N . LEU A 1 113 ? 21.426 -1.123 -41.209 1.00 33.00 113 LEU A N 1
ATOM 886 C CA . LEU A 1 113 ? 22.294 -1.226 -42.373 1.00 33.00 113 LEU A CA 1
ATOM 887 C C . LEU A 1 113 ? 23.579 -1.918 -41.922 1.00 33.00 113 LEU A C 1
ATOM 889 O O . LEU A 1 113 ? 24.467 -1.319 -41.321 1.00 33.00 113 LEU A O 1
ATOM 893 N N . ASN A 1 114 ? 23.639 -3.220 -42.176 1.00 39.81 114 ASN A N 1
ATOM 894 C CA . ASN A 1 114 ? 24.894 -3.948 -42.143 1.00 39.81 114 ASN A CA 1
ATOM 895 C C . ASN A 1 114 ? 25.818 -3.479 -43.277 1.00 39.81 114 ASN A C 1
ATOM 897 O O . ASN A 1 114 ? 25.354 -3.206 -44.382 1.00 39.81 114 ASN A O 1
ATOM 901 N N . LYS A 1 115 ? 27.118 -3.599 -42.978 1.00 35.78 115 LYS A N 1
ATOM 902 C CA . LYS A 1 115 ? 28.313 -3.616 -43.842 1.00 35.78 115 LYS A CA 1
ATOM 903 C C . LYS A 1 115 ? 28.961 -2.281 -44.229 1.00 35.78 115 LYS A C 1
ATOM 905 O O . LYS A 1 115 ? 28.443 -1.540 -45.049 1.00 35.78 115 LYS A O 1
ATOM 910 N N . GLY A 1 116 ? 30.225 -2.179 -43.808 1.00 32.34 116 GLY A N 1
ATOM 911 C CA . GLY A 1 116 ? 31.319 -1.809 -44.707 1.00 32.34 116 GLY A CA 1
ATOM 912 C C . GLY A 1 116 ? 31.919 -0.428 -44.481 1.00 32.34 116 GLY A C 1
ATOM 913 O O . GLY A 1 116 ? 31.354 0.552 -44.928 1.00 32.34 116 GLY A O 1
ATOM 914 N N . GLU A 1 117 ? 33.098 -0.429 -43.855 1.00 32.84 117 GLU A N 1
ATOM 915 C CA . GLU A 1 117 ? 34.292 0.338 -44.252 1.00 32.84 117 GLU A CA 1
ATOM 916 C C . GLU A 1 117 ? 34.308 1.885 -44.256 1.00 32.84 117 GLU A C 1
ATOM 918 O O . GLU A 1 117 ? 33.390 2.576 -44.675 1.00 32.84 117 GLU A O 1
ATOM 923 N N . ALA A 1 118 ? 35.505 2.365 -43.891 1.00 32.91 118 ALA A N 1
ATOM 924 C CA . ALA A 1 118 ? 36.147 3.633 -44.239 1.00 32.91 118 ALA A CA 1
ATOM 925 C C . ALA A 1 118 ? 35.807 4.900 -43.427 1.00 32.91 118 ALA A C 1
ATOM 927 O O . ALA A 1 118 ? 34.782 5.554 -43.581 1.00 32.91 118 ALA A O 1
ATOM 928 N N . GLU A 1 119 ? 36.775 5.239 -42.567 1.00 33.91 119 GLU A N 1
ATOM 929 C CA . GLU A 1 119 ? 37.497 6.520 -42.540 1.00 33.91 119 GLU A CA 1
ATOM 930 C C . GLU A 1 119 ? 36.812 7.758 -43.153 1.00 33.91 119 GLU A C 1
ATOM 932 O O . GLU A 1 119 ? 36.590 7.832 -44.356 1.00 33.91 119 GLU A O 1
ATOM 937 N N . ALA A 1 120 ? 36.681 8.819 -42.350 1.00 32.81 120 ALA A N 1
ATOM 938 C CA . ALA A 1 120 ? 37.491 10.041 -42.480 1.00 32.81 120 ALA A CA 1
ATOM 939 C C . ALA A 1 120 ? 36.744 11.318 -42.049 1.00 32.81 120 ALA A C 1
ATOM 941 O O . ALA A 1 120 ? 35.597 11.557 -42.402 1.00 32.81 120 ALA A O 1
ATOM 942 N N . SER A 1 121 ? 37.521 12.184 -41.393 1.00 32.22 121 SER A N 1
ATOM 943 C CA . SER A 1 121 ? 37.505 13.651 -41.471 1.00 32.22 121 SER A CA 1
ATOM 944 C C . SER A 1 121 ? 36.263 14.450 -41.064 1.00 32.22 121 SER A C 1
ATOM 946 O O . SER A 1 121 ? 35.232 14.482 -41.725 1.00 32.22 121 SER A O 1
ATOM 948 N N . CYS A 1 122 ? 36.492 15.296 -40.055 1.00 36.22 122 CYS A N 1
ATOM 949 C CA . CYS A 1 122 ? 35.829 16.577 -39.832 1.00 36.22 122 CYS A CA 1
ATOM 950 C C . CYS A 1 122 ? 35.482 17.332 -41.132 1.00 36.22 122 CYS A C 1
ATOM 952 O O . CYS A 1 122 ? 36.361 17.480 -41.983 1.00 36.22 122 CYS A O 1
ATOM 954 N N . LYS A 1 123 ? 34.293 17.958 -41.193 1.00 34.38 123 LYS A N 1
ATOM 955 C CA . LYS A 1 123 ? 34.085 19.335 -41.704 1.00 34.38 123 LYS A CA 1
ATOM 956 C C . LYS A 1 123 ? 32.646 19.849 -41.468 1.00 34.38 123 LYS A C 1
ATOM 958 O O . LYS A 1 123 ? 31.698 19.333 -42.036 1.00 34.38 123 LYS A O 1
ATOM 963 N N . LEU A 1 124 ? 32.585 20.929 -40.679 1.00 31.61 124 LEU A N 1
ATOM 964 C CA . LEU A 1 124 ? 31.821 22.177 -40.875 1.00 31.61 124 LEU A CA 1
ATOM 965 C C . LEU A 1 124 ? 30.270 22.188 -40.790 1.00 31.61 124 LEU A C 1
ATOM 967 O O . LEU A 1 124 ? 29.562 21.672 -41.643 1.00 31.61 124 LEU A O 1
ATOM 971 N N . LEU A 1 125 ? 29.790 22.952 -39.793 1.00 37.00 125 LEU A N 1
ATOM 972 C CA . LEU A 1 125 ? 28.570 23.794 -39.780 1.00 37.00 125 LEU A CA 1
ATOM 973 C C . LEU A 1 125 ? 28.458 24.647 -41.074 1.00 37.00 125 LEU A C 1
ATOM 975 O O . LEU A 1 125 ? 29.522 24.940 -41.630 1.00 37.00 125 LEU A O 1
ATOM 979 N N . PRO A 1 126 ? 27.273 25.158 -41.521 1.00 44.09 126 PRO A N 1
ATOM 980 C CA . PRO A 1 126 ? 26.445 26.059 -40.689 1.00 44.09 126 PRO A CA 1
ATOM 981 C C . PRO A 1 126 ? 24.932 26.229 -41.024 1.00 44.09 126 PRO A C 1
ATOM 983 O O . PRO A 1 126 ? 24.413 25.677 -41.987 1.00 44.09 126 PRO A O 1
ATOM 986 N N . THR A 1 127 ? 24.291 27.131 -40.250 1.00 34.47 127 THR A N 1
ATOM 987 C CA . THR A 1 127 ? 23.072 27.949 -40.536 1.00 34.47 127 THR A CA 1
ATOM 988 C C . THR A 1 127 ? 21.721 27.217 -40.568 1.00 34.47 127 THR A C 1
ATOM 990 O O . THR A 1 127 ? 21.667 26.064 -40.952 1.00 34.47 127 THR A O 1
ATOM 993 N N . ASN A 1 128 ? 20.544 27.768 -40.255 1.00 38.38 128 ASN A N 1
ATOM 994 C CA . ASN A 1 128 ? 19.980 29.023 -39.722 1.00 38.38 128 ASN A CA 1
ATOM 995 C C . ASN A 1 128 ? 18.453 28.749 -39.755 1.00 38.38 128 ASN A C 1
ATOM 997 O O . ASN A 1 128 ? 17.995 28.288 -40.794 1.00 38.38 128 ASN A O 1
ATOM 1001 N N . SER A 1 129 ? 17.669 29.052 -38.715 1.00 44.91 129 SER A N 1
ATOM 1002 C CA . SER A 1 129 ? 16.299 29.592 -38.894 1.00 44.91 129 SER A CA 1
ATOM 1003 C C . SER A 1 129 ? 15.800 30.084 -37.532 1.00 44.91 129 SER A C 1
ATOM 1005 O O . SER A 1 129 ? 15.725 29.299 -36.593 1.00 44.91 129 SER A O 1
ATOM 1007 N N . THR A 1 130 ? 15.799 31.387 -37.264 1.00 40.25 130 THR A N 1
ATOM 1008 C CA . THR A 1 130 ? 14.819 32.432 -37.631 1.00 40.25 130 THR A CA 1
ATOM 1009 C C . THR A 1 130 ? 13.923 32.736 -36.434 1.00 40.25 130 THR A C 1
ATOM 1011 O O . THR A 1 130 ? 13.053 31.967 -36.039 1.00 40.25 130 THR A O 1
ATOM 1014 N N . PHE A 1 131 ? 14.223 33.900 -35.871 1.00 39.25 131 PHE A N 1
ATOM 1015 C CA . PHE A 1 131 ? 13.465 34.702 -34.925 1.00 39.25 131 PHE A CA 1
ATOM 1016 C C . PHE A 1 131 ? 12.108 35.081 -35.542 1.00 39.25 131 PHE A C 1
ATOM 1018 O O . PHE A 1 131 ? 12.095 35.562 -36.672 1.00 39.25 131 PHE A O 1
ATOM 1025 N N . ASN A 1 132 ? 10.999 34.900 -34.819 1.00 38.72 132 ASN A N 1
ATOM 1026 C CA . ASN A 1 132 ? 9.720 35.517 -35.174 1.00 38.72 132 ASN A CA 1
ATOM 1027 C C . ASN A 1 132 ? 9.299 36.478 -34.060 1.00 38.72 132 ASN A C 1
ATOM 1029 O O . ASN A 1 132 ? 9.027 36.073 -32.931 1.00 38.72 132 ASN A O 1
ATOM 1033 N N . GLU A 1 133 ? 9.279 37.748 -34.443 1.00 43.88 133 GLU A N 1
ATOM 1034 C CA . GLU A 1 133 ? 8.710 38.913 -33.775 1.00 43.88 133 GLU A CA 1
ATOM 1035 C C . GLU A 1 133 ? 7.299 39.138 -34.351 1.00 43.88 133 GLU A C 1
ATOM 1037 O O . GLU A 1 133 ? 7.139 38.979 -35.558 1.00 43.88 133 GLU A O 1
ATOM 1042 N N . VAL A 1 134 ? 6.310 39.459 -33.512 1.00 45.84 134 VAL A N 1
ATOM 1043 C CA . VAL A 1 134 ? 5.089 40.275 -33.751 1.00 45.84 134 VAL A CA 1
ATOM 1044 C C . VAL A 1 134 ? 4.340 40.302 -32.402 1.00 45.84 134 VAL A C 1
ATOM 1046 O O . VAL A 1 134 ? 4.262 39.266 -31.744 1.00 45.84 134 VAL A O 1
ATOM 1049 N N . GLU A 1 135 ? 3.809 41.394 -31.863 1.00 50.44 135 GLU A N 1
ATOM 1050 C CA . GLU A 1 135 ? 3.508 42.753 -32.336 1.00 50.44 135 GLU A CA 1
ATOM 1051 C C . GLU A 1 135 ? 3.509 43.693 -31.111 1.00 50.44 135 GLU A C 1
ATOM 1053 O O . GLU A 1 135 ? 3.180 43.198 -30.002 1.00 50.44 135 GLU A O 1
#